Protein AF-A0A9E1YB77-F1 (afdb_monomer_lite)

Foldseek 3Di:
DPPVLVVQLPDQEAEAEAPPPDDDDPVRVVSVVVSCVSNPPPHHYHYYHD

Sequence (50 aa):
MIKGLQALAKLDCLIIDDWGLEPLTAAQRNDLMEIMDDRHEDTSTIIMSQ

pLDDT: mean 90.34, std 9.09, range [55.81, 97.0]

Radius of gyration: 10.95 Å; chains: 1; bounding box: 20×24×26 Å

Structure (mmCIF, N/CA/C/O backbone):
data_AF-A0A9E1YB77-F1
#
_entry.id   AF-A0A9E1YB77-F1
#
loop_
_atom_site.group_PDB
_atom_site.id
_atom_site.type_symbol
_atom_site.label_atom_id
_atom_site.label_alt_id
_atom_site.label_comp_id
_atom_site.label_asym_id
_atom_site.label_entity_id
_atom_site.label_seq_id
_atom_site.pdbx_PDB_ins_code
_atom_site.Cartn_x
_atom_site.Cartn_y
_atom_site.Cartn_z
_atom_site.occupancy
_atom_site.B_iso_or_equiv
_atom_site.auth_seq_id
_atom_site.auth_comp_id
_atom_site.auth_asym_id
_atom_site.auth_atom_id
_atom_site.pdbx_PDB_m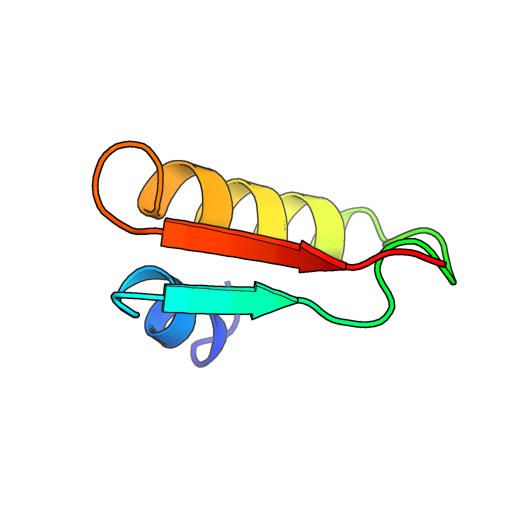odel_num
ATOM 1 N N . MET A 1 1 ? -6.790 10.093 -7.978 1.00 55.81 1 MET A N 1
ATOM 2 C CA . MET A 1 1 ? -7.639 9.058 -7.362 1.00 55.81 1 MET A CA 1
ATOM 3 C C . MET A 1 1 ? -8.943 8.763 -8.123 1.00 55.81 1 MET A C 1
ATOM 5 O O . MET A 1 1 ? -9.836 9.605 -8.209 1.00 55.81 1 MET A O 1
ATOM 9 N N . ILE A 1 2 ? -9.078 7.556 -8.682 1.00 63.78 2 ILE A N 1
ATOM 10 C CA . ILE A 1 2 ? -10.353 7.024 -9.208 1.00 63.78 2 ILE A CA 1
ATOM 11 C C . ILE A 1 2 ? -11.268 6.710 -8.011 1.00 63.78 2 ILE A C 1
ATOM 13 O O . ILE A 1 2 ? -10.815 6.099 -7.049 1.00 63.78 2 ILE A O 1
ATOM 17 N N . LYS A 1 3 ? -12.556 7.086 -8.057 1.00 61.69 3 LYS A N 1
ATOM 18 C CA . 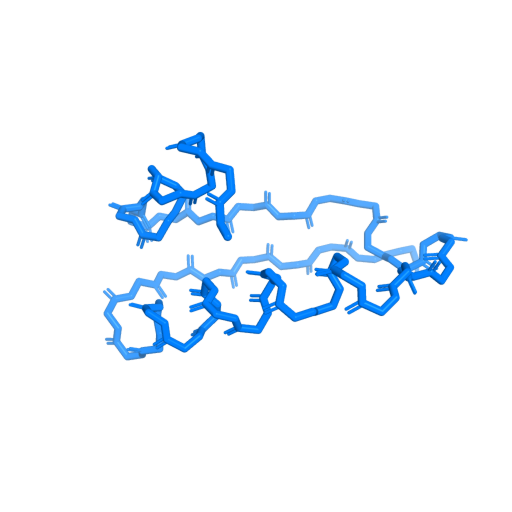LYS A 1 3 ? -13.504 7.003 -6.917 1.00 61.69 3 LYS A CA 1
ATOM 19 C C . LYS A 1 3 ? -13.563 5.646 -6.191 1.00 61.69 3 LYS A C 1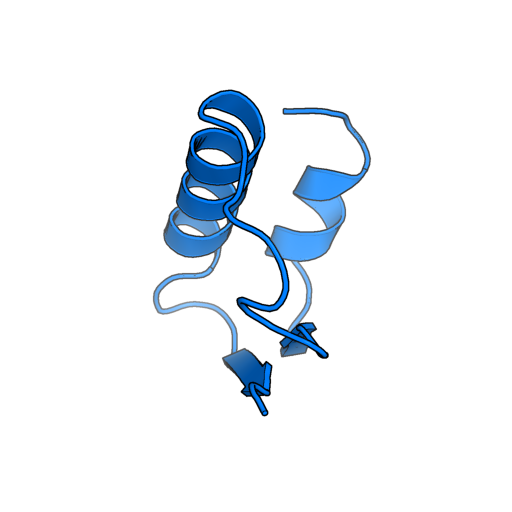
ATOM 21 O O . LYS A 1 3 ? -13.912 5.612 -5.019 1.00 61.69 3 LYS A O 1
ATOM 26 N N . GLY A 1 4 ? -13.238 4.542 -6.867 1.00 68.88 4 GLY A N 1
ATOM 27 C CA . GLY A 1 4 ? -13.204 3.206 -6.263 1.00 68.88 4 GLY A CA 1
ATOM 28 C C . GLY A 1 4 ? -12.025 2.969 -5.311 1.00 68.88 4 GLY A C 1
ATOM 29 O O . GLY A 1 4 ? -12.184 2.241 -4.339 1.00 68.88 4 GLY A O 1
ATOM 30 N N . LEU A 1 5 ? -10.870 3.611 -5.532 1.00 76.81 5 LEU A N 1
ATOM 31 C CA . LEU A 1 5 ? -9.671 3.397 -4.708 1.00 76.81 5 LEU A CA 1
ATOM 32 C C . LEU A 1 5 ? -9.817 3.975 -3.290 1.00 76.81 5 LEU A C 1
ATOM 34 O O . LEU A 1 5 ? -9.317 3.383 -2.342 1.00 76.81 5 LEU A O 1
ATOM 38 N N . GLN A 1 6 ? -10.587 5.054 -3.114 1.00 80.44 6 GLN A N 1
ATOM 39 C CA . GLN A 1 6 ? -10.875 5.630 -1.789 1.00 80.44 6 GLN A CA 1
ATOM 40 C C . GLN A 1 6 ? -11.617 4.671 -0.854 1.00 80.44 6 GLN A C 1
ATOM 42 O O . GLN A 1 6 ? -11.505 4.776 0.365 1.00 80.44 6 GLN A O 1
ATOM 47 N N . ALA A 1 7 ? -12.399 3.740 -1.407 1.00 86.06 7 ALA A N 1
ATOM 48 C CA . ALA A 1 7 ? -13.081 2.742 -0.594 1.00 86.06 7 ALA A CA 1
ATOM 49 C C . ALA A 1 7 ? -12.085 1.756 0.039 1.00 86.06 7 ALA A C 1
ATOM 51 O O . ALA A 1 7 ? -12.343 1.266 1.135 1.00 86.06 7 ALA A O 1
ATOM 52 N N . LEU A 1 8 ? -10.941 1.510 -0.613 1.00 89.38 8 LEU A N 1
ATOM 53 C CA . LEU A 1 8 ? -9.907 0.594 -0.126 1.00 89.38 8 LEU A CA 1
ATOM 54 C C . LEU A 1 8 ? -9.187 1.143 1.107 1.00 89.38 8 LEU A C 1
ATOM 56 O O . LEU A 1 8 ? -8.839 0.369 1.990 1.00 89.38 8 LEU A O 1
ATOM 60 N N . ALA A 1 9 ? -9.016 2.465 1.207 1.00 89.38 9 ALA A N 1
ATOM 61 C CA . ALA A 1 9 ? -8.390 3.101 2.367 1.00 89.38 9 ALA A CA 1
ATOM 62 C C . ALA A 1 9 ? -9.144 2.812 3.679 1.00 89.38 9 ALA A C 1
ATOM 64 O O . ALA A 1 9 ? -8.526 2.655 4.722 1.00 89.38 9 ALA A O 1
ATOM 65 N N . LYS A 1 10 ? -10.471 2.642 3.619 1.00 89.12 10 LYS A N 1
ATOM 66 C CA . LYS A 1 10 ? -11.340 2.453 4.794 1.00 89.12 10 LYS A CA 1
ATOM 67 C C . LYS A 1 10 ? -11.539 0.996 5.216 1.00 89.12 10 LYS A C 1
ATOM 69 O O . LYS A 1 10 ? -12.319 0.736 6.125 1.00 89.12 10 LYS A O 1
ATOM 74 N N . LEU A 1 11 ? -10.918 0.041 4.525 1.00 94.19 11 LEU A N 1
ATOM 75 C CA . LEU A 1 11 ? -11.039 -1.373 4.875 1.00 94.19 11 LEU A CA 1
ATOM 76 C C . LEU A 1 11 ? -10.181 -1.691 6.101 1.00 94.19 11 LEU A C 1
ATOM 78 O O . LEU A 1 11 ? -8.980 -1.427 6.082 1.00 94.19 11 LEU A O 1
ATOM 82 N N . ASP A 1 12 ? -10.757 -2.356 7.103 1.00 95.25 12 ASP A N 1
ATOM 83 C CA . ASP A 1 12 ? -10.017 -2.814 8.291 1.00 95.25 12 ASP A CA 1
ATOM 84 C C . ASP A 1 12 ? -8.812 -3.692 7.910 1.00 95.25 12 ASP A C 1
ATOM 86 O O . ASP A 1 12 ? -7.737 -3.602 8.508 1.00 95.25 12 ASP A O 1
ATOM 90 N N . CYS A 1 13 ? -8.980 -4.510 6.864 1.00 95.88 13 CYS A N 1
ATOM 91 C CA . CYS A 1 13 ? -7.937 -5.343 6.281 1.00 95.88 13 CYS A CA 1
ATOM 92 C C . CYS A 1 13 ? -7.973 -5.272 4.746 1.00 95.88 13 CYS A C 1
ATOM 94 O O . CYS A 1 13 ? -8.985 -5.612 4.130 1.00 95.88 13 CYS A O 1
ATOM 96 N N . LEU A 1 14 ? -6.864 -4.845 4.136 1.00 95.56 14 LEU A N 1
ATOM 97 C CA . LEU A 1 14 ? -6.644 -4.860 2.687 1.00 95.56 14 LEU A CA 1
ATOM 98 C C . LEU A 1 14 ? -5.644 -5.965 2.345 1.00 95.56 14 LEU A C 1
ATOM 100 O O . LEU A 1 14 ? -4.552 -6.000 2.908 1.00 95.56 14 LEU A O 1
ATOM 104 N N . ILE A 1 15 ? -6.007 -6.836 1.404 1.00 95.50 15 ILE A N 1
ATOM 105 C CA . ILE A 1 15 ? -5.138 -7.902 0.899 1.00 95.50 15 ILE A CA 1
ATOM 106 C C . ILE A 1 15 ? -4.784 -7.585 -0.552 1.00 95.50 15 ILE A C 1
ATOM 108 O O . ILE A 1 15 ? -5.676 -7.389 -1.379 1.00 95.50 15 ILE A O 1
ATOM 112 N N . ILE A 1 16 ? -3.487 -7.538 -0.843 1.00 94.19 16 ILE A N 1
ATOM 113 C CA . ILE A 1 16 ? -2.938 -7.389 -2.188 1.00 94.19 16 ILE A CA 1
ATOM 114 C C . ILE A 1 16 ? -2.220 -8.693 -2.524 1.00 94.19 16 ILE A C 1
ATOM 116 O O . ILE A 1 16 ? -1.208 -9.016 -1.903 1.00 94.19 16 ILE A O 1
ATOM 120 N N . ASP A 1 17 ? -2.776 -9.440 -3.471 1.00 94.44 17 ASP A N 1
ATOM 121 C CA . ASP A 1 17 ? -2.189 -10.677 -3.988 1.00 94.44 17 ASP A CA 1
ATOM 122 C C . ASP A 1 17 ? -1.384 -10.409 -5.267 1.00 94.44 17 ASP A C 1
ATOM 124 O O . ASP A 1 17 ? -1.583 -9.374 -5.912 1.00 94.44 17 ASP A O 1
ATOM 128 N N . ASP A 1 18 ? -0.481 -11.325 -5.623 1.00 92.81 18 ASP A N 1
ATOM 129 C CA . ASP A 1 18 ? 0.360 -11.250 -6.829 1.00 92.81 18 ASP A CA 1
ATOM 130 C C . ASP A 1 18 ? 1.169 -9.938 -6.963 1.00 92.81 18 ASP A C 1
ATOM 132 O O . ASP A 1 18 ? 1.361 -9.369 -8.048 1.00 92.81 18 ASP A O 1
ATOM 136 N N . TRP A 1 19 ? 1.675 -9.420 -5.843 1.00 93.69 19 TRP A N 1
ATOM 137 C CA . TRP A 1 19 ? 2.432 -8.175 -5.834 1.00 93.69 19 TRP A CA 1
ATOM 138 C C . TRP A 1 19 ? 3.767 -8.299 -6.578 1.00 93.69 19 TRP A C 1
ATOM 140 O O . TRP A 1 19 ? 4.585 -9.172 -6.292 1.00 93.69 19 TRP A O 1
ATOM 150 N N . GLY A 1 20 ? 4.029 -7.351 -7.482 1.00 90.31 20 GLY A N 1
ATOM 151 C CA . GLY A 1 20 ? 5.330 -7.204 -8.138 1.00 90.31 20 GLY A CA 1
ATOM 152 C C . GLY A 1 20 ? 5.555 -8.071 -9.380 1.00 90.31 20 GLY A C 1
ATOM 153 O O . GLY A 1 20 ? 6.679 -8.078 -9.879 1.00 90.31 20 GLY A O 1
ATOM 154 N N . LEU A 1 21 ? 4.524 -8.746 -9.911 1.00 92.38 21 LEU A N 1
ATOM 155 C CA . LEU A 1 21 ? 4.628 -9.491 -11.178 1.00 92.38 21 LEU A CA 1
ATOM 156 C C . LEU A 1 21 ? 5.001 -8.589 -12.365 1.00 92.38 21 LEU A C 1
ATOM 158 O O . LEU A 1 21 ? 5.808 -8.967 -13.212 1.00 92.38 21 LEU A O 1
ATOM 162 N N . GLU A 1 22 ? 4.443 -7.378 -12.405 1.00 93.44 22 GLU A N 1
ATOM 163 C CA . GLU A 1 22 ? 4.774 -6.350 -13.390 1.00 93.44 22 GLU A CA 1
ATOM 164 C C . GLU A 1 22 ? 5.086 -5.018 -12.697 1.00 93.44 22 GLU A C 1
ATOM 166 O O . GLU A 1 22 ? 4.488 -4.684 -11.666 1.00 93.44 22 GLU A O 1
ATOM 171 N N . PRO A 1 23 ? 6.013 -4.214 -13.247 1.00 92.06 23 PRO A N 1
ATOM 172 C CA . PRO A 1 23 ? 6.296 -2.901 -12.702 1.00 92.06 23 PRO A CA 1
ATOM 173 C C . PRO A 1 23 ? 5.072 -1.995 -12.848 1.00 92.06 23 PRO A C 1
ATOM 175 O O . PRO A 1 23 ? 4.569 -1.764 -13.947 1.00 92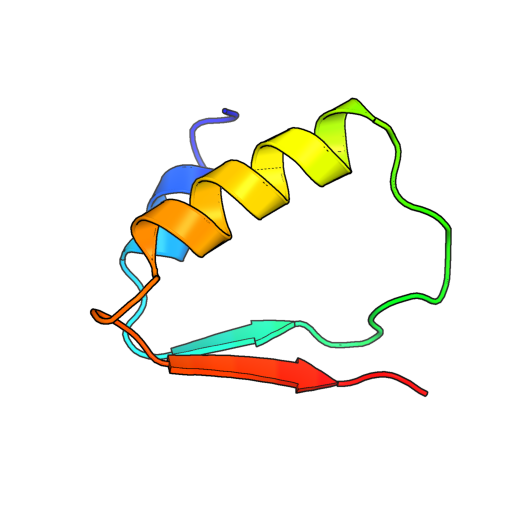.06 23 PRO A O 1
ATOM 178 N N . LEU A 1 24 ? 4.645 -1.403 -11.735 1.00 92.81 24 LEU A N 1
ATOM 179 C CA . LEU A 1 24 ? 3.579 -0.410 -11.747 1.00 92.81 24 LEU A CA 1
ATOM 180 C C . LEU A 1 24 ? 3.948 0.793 -12.625 1.00 92.81 24 LEU A C 1
ATOM 182 O O . LEU A 1 24 ? 5.095 1.256 -12.657 1.00 92.81 24 LEU A O 1
ATOM 186 N N . THR A 1 25 ? 2.954 1.372 -13.287 1.00 95.56 25 THR A N 1
ATOM 187 C CA . THR A 1 25 ? 3.100 2.689 -13.917 1.00 95.56 25 THR A CA 1
ATOM 188 C C . THR A 1 25 ? 3.302 3.773 -12.852 1.00 95.56 25 THR A C 1
ATOM 190 O O . THR A 1 25 ? 2.982 3.590 -11.677 1.00 95.56 25 THR A O 1
ATOM 193 N N . ALA A 1 26 ? 3.817 4.940 -13.248 1.00 94.56 26 ALA A N 1
ATOM 194 C CA . ALA A 1 26 ? 3.986 6.059 -12.317 1.00 94.56 26 ALA A CA 1
ATOM 195 C C . ALA A 1 26 ? 2.658 6.489 -11.665 1.00 94.56 26 ALA A C 1
ATOM 197 O O . ALA A 1 26 ? 2.633 6.775 -10.474 1.00 94.56 26 ALA A O 1
ATOM 198 N N . ALA A 1 27 ? 1.557 6.468 -12.423 1.00 92.38 27 ALA A N 1
ATOM 199 C CA . ALA A 1 27 ? 0.229 6.787 -11.907 1.00 92.38 27 ALA A CA 1
ATOM 200 C C . ALA A 1 27 ? -0.241 5.761 -10.861 1.00 92.38 27 ALA A C 1
ATOM 202 O O . ALA A 1 27 ? -0.640 6.154 -9.772 1.00 92.38 27 ALA A O 1
ATOM 203 N N . GLN A 1 28 ? -0.106 4.460 -11.149 1.00 91.25 28 GLN A N 1
ATOM 204 C CA . GLN A 1 28 ? -0.481 3.399 -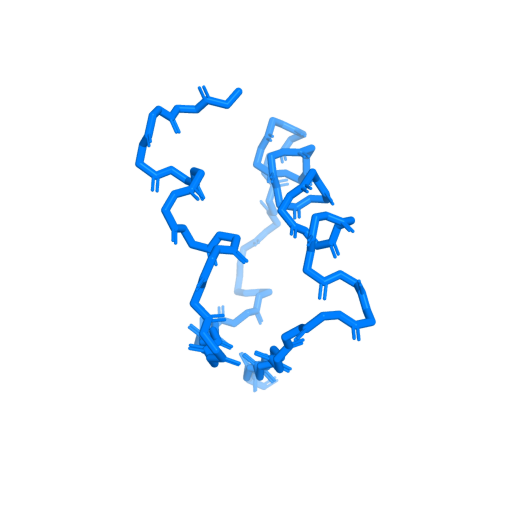10.205 1.00 91.25 28 GLN A CA 1
ATOM 205 C C . GLN A 1 28 ? 0.355 3.434 -8.921 1.00 91.25 28 GLN A C 1
ATOM 207 O O . GLN A 1 28 ? -0.186 3.207 -7.844 1.00 91.25 28 GLN A O 1
ATOM 212 N N . ARG A 1 29 ? 1.659 3.743 -9.013 1.00 92.94 29 ARG A N 1
ATOM 213 C CA . ARG A 1 29 ? 2.500 3.941 -7.821 1.00 92.94 29 ARG A CA 1
ATOM 214 C C . ARG A 1 29 ? 1.993 5.091 -6.958 1.00 92.94 29 ARG A C 1
ATOM 216 O O . ARG A 1 29 ? 1.911 4.925 -5.751 1.00 92.94 29 ARG A O 1
ATOM 223 N N . ASN A 1 30 ? 1.657 6.228 -7.566 1.00 93.88 30 ASN A N 1
ATOM 224 C CA . ASN A 1 30 ? 1.161 7.390 -6.829 1.00 93.88 30 ASN A CA 1
ATOM 225 C C . ASN A 1 30 ? -0.188 7.103 -6.163 1.00 93.88 30 ASN A C 1
ATOM 227 O O . ASN A 1 30 ? -0.342 7.391 -4.983 1.00 93.88 30 ASN A O 1
ATOM 231 N N . ASP A 1 31 ? -1.129 6.493 -6.892 1.00 92.06 31 ASP A N 1
ATOM 232 C CA . ASP A 1 31 ? -2.437 6.123 -6.341 1.00 92.06 31 ASP A CA 1
ATOM 233 C C . ASP A 1 31 ? -2.290 5.113 -5.184 1.00 92.06 31 ASP A C 1
ATOM 235 O O . ASP A 1 31 ? -2.995 5.211 -4.182 1.00 92.06 31 ASP A O 1
ATOM 239 N N . LEU A 1 32 ? -1.367 4.147 -5.289 1.00 92.38 32 LEU A N 1
ATOM 240 C CA . LEU A 1 32 ? -1.114 3.204 -4.201 1.00 92.38 32 LEU A CA 1
ATOM 241 C C . LEU A 1 32 ? -0.462 3.876 -2.991 1.00 92.38 32 LEU A C 1
ATOM 243 O O . LEU A 1 32 ? -0.863 3.582 -1.872 1.00 92.38 32 LEU A O 1
ATOM 247 N N . MET A 1 33 ? 0.521 4.755 -3.202 1.00 93.88 33 MET A N 1
ATOM 248 C CA . MET A 1 33 ? 1.150 5.510 -2.113 1.00 93.88 33 MET A CA 1
ATOM 249 C C . MET A 1 33 ? 0.119 6.357 -1.365 1.00 93.88 33 MET A C 1
ATOM 251 O O . MET A 1 33 ? 0.093 6.308 -0.144 1.00 93.88 33 MET A O 1
ATOM 255 N N . GLU A 1 34 ? -0.785 7.032 -2.083 1.00 93.62 34 GLU A N 1
ATOM 256 C CA . GLU A 1 34 ? -1.890 7.797 -1.484 1.00 93.62 34 GLU A CA 1
ATOM 257 C C . GLU A 1 34 ? -2.762 6.904 -0.581 1.00 93.62 34 GLU A C 1
ATOM 259 O O . GLU A 1 34 ? -3.048 7.262 0.557 1.00 93.62 34 GLU A O 1
ATOM 264 N N . ILE A 1 35 ? -3.116 5.692 -1.033 1.00 93.50 35 ILE A N 1
ATOM 265 C CA . ILE A 1 35 ? -3.865 4.741 -0.195 1.00 93.50 35 ILE A CA 1
ATOM 266 C C . ILE A 1 35 ? -3.033 4.253 0.995 1.00 93.50 35 ILE A C 1
ATOM 268 O O . ILE A 1 35 ? -3.582 4.062 2.075 1.00 93.50 35 ILE A O 1
ATOM 272 N N . MET A 1 36 ? -1.742 3.971 0.814 1.00 94.62 36 MET A N 1
ATOM 273 C CA . MET A 1 36 ? -0.896 3.480 1.907 1.00 94.62 36 MET A CA 1
ATOM 274 C C . MET A 1 36 ? -0.696 4.543 2.988 1.00 94.62 36 MET A C 1
ATOM 276 O O . MET A 1 36 ? -0.693 4.187 4.165 1.00 94.62 36 MET A O 1
ATOM 280 N N . ASP A 1 37 ? -0.599 5.815 2.600 1.00 94.75 37 ASP A N 1
ATOM 281 C CA . ASP A 1 37 ? -0.544 6.948 3.524 1.00 94.75 37 ASP A CA 1
ATOM 282 C C . ASP A 1 37 ? -1.857 7.073 4.312 1.00 94.75 37 ASP A C 1
ATOM 284 O O . ASP A 1 37 ? -1.820 7.141 5.538 1.00 94.75 37 ASP A O 1
ATOM 288 N N . ASP A 1 38 ? -3.016 6.996 3.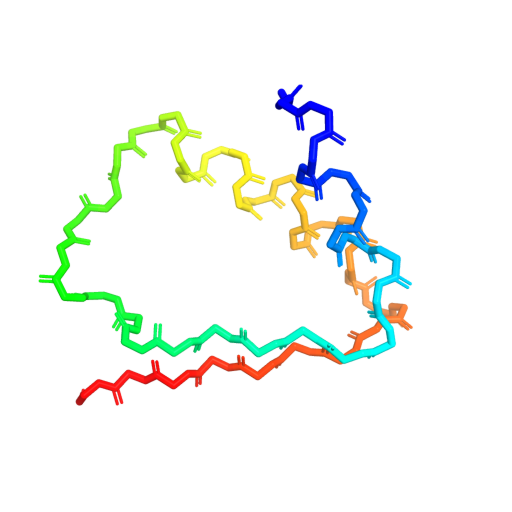643 1.00 93.25 38 ASP A N 1
ATOM 289 C CA . ASP A 1 38 ? -4.332 7.012 4.306 1.00 93.25 38 ASP A CA 1
ATOM 290 C C . ASP A 1 38 ? -4.548 5.815 5.255 1.00 93.25 38 ASP A C 1
ATOM 292 O O . ASP A 1 38 ? -5.367 5.880 6.169 1.00 93.25 38 ASP A O 1
ATOM 296 N N . ARG A 1 39 ? -3.867 4.688 5.013 1.00 94.81 39 ARG A N 1
ATOM 297 C CA . ARG A 1 39 ? -3.993 3.454 5.812 1.00 94.81 39 ARG A CA 1
ATOM 298 C C . ARG A 1 39 ? -2.988 3.362 6.950 1.00 94.81 39 ARG A C 1
ATOM 300 O O . ARG A 1 39 ? -3.134 2.477 7.799 1.00 94.81 39 ARG A O 1
ATOM 307 N N . HIS A 1 40 ? -1.956 4.199 6.932 1.00 94.56 40 HIS A N 1
ATOM 308 C CA . HIS A 1 40 ? -0.876 4.155 7.902 1.00 94.56 40 HIS A CA 1
ATOM 309 C C . HIS A 1 40 ? -1.427 4.358 9.318 1.00 94.56 40 HIS A C 1
ATOM 311 O O . HIS A 1 40 ? -2.246 5.236 9.543 1.00 94.56 40 HIS A O 1
ATOM 317 N N . GLU A 1 41 ? -1.002 3.513 10.261 1.00 92.12 41 GLU A N 1
ATOM 318 C CA . GLU A 1 41 ? -1.425 3.514 11.677 1.00 92.12 41 GLU A CA 1
ATOM 319 C C . GLU A 1 41 ? -2.912 3.202 11.963 1.00 92.12 41 GLU A C 1
ATOM 321 O O . GLU A 1 41 ? -3.224 2.823 13.092 1.00 92.12 41 GLU A O 1
ATOM 326 N N . ASP A 1 42 ? -3.797 3.235 10.962 1.00 93.56 42 ASP A N 1
ATOM 327 C CA . ASP A 1 42 ? -5.243 3.038 11.145 1.00 93.56 42 ASP A CA 1
ATOM 328 C C . ASP A 1 42 ? -5.735 1.618 10.814 1.00 93.56 42 ASP A C 1
ATOM 330 O O . ASP A 1 42 ? -6.634 1.096 11.478 1.00 93.56 42 ASP A O 1
ATOM 334 N N . THR A 1 43 ? -5.184 0.968 9.779 1.00 95.56 43 THR A N 1
ATOM 335 C CA . THR A 1 43 ? -5.716 -0.314 9.266 1.00 95.56 43 THR A CA 1
ATOM 336 C C . THR A 1 43 ? -4.626 -1.303 8.842 1.00 95.56 43 THR A C 1
ATOM 338 O O . THR A 1 43 ? -3.482 -0.941 8.572 1.00 95.56 43 THR A O 1
ATOM 341 N N . SER A 1 44 ? -4.965 -2.595 8.773 1.00 96.44 44 SER A N 1
ATOM 342 C CA . SER A 1 44 ? -3.998 -3.656 8.446 1.00 96.44 44 SER A CA 1
ATOM 343 C C . SER A 1 44 ? -3.870 -3.874 6.940 1.00 96.44 44 SER A C 1
ATOM 345 O O . SER A 1 44 ? -4.874 -3.995 6.243 1.00 96.44 44 SER A O 1
ATOM 347 N N . THR A 1 45 ? -2.652 -3.996 6.415 1.00 96.75 45 THR A N 1
ATOM 348 C CA . THR A 1 45 ? -2.421 -4.325 4.997 1.00 96.75 45 THR A CA 1
ATOM 349 C C . THR A 1 45 ? -1.565 -5.581 4.886 1.00 96.75 45 THR A C 1
ATOM 351 O O . THR A 1 45 ? -0.501 -5.661 5.496 1.00 96.75 45 THR A O 1
ATOM 354 N N . ILE A 1 46 ? -2.029 -6.561 4.111 1.00 97.00 46 ILE A N 1
ATOM 355 C CA . ILE A 1 46 ? -1.303 -7.792 3.795 1.00 97.00 46 ILE A CA 1
ATOM 356 C C . ILE A 1 46 ? -0.923 -7.739 2.322 1.00 97.00 46 ILE A C 1
ATOM 358 O O . ILE A 1 46 ? -1.777 -7.535 1.461 1.00 97.00 46 ILE A O 1
ATOM 362 N N . ILE A 1 47 ? 0.360 -7.941 2.042 1.00 95.81 47 ILE A N 1
ATOM 363 C CA . ILE A 1 47 ? 0.893 -8.003 0.684 1.00 95.81 47 ILE A CA 1
ATOM 364 C C . ILE A 1 47 ? 1.505 -9.383 0.495 1.00 95.81 47 ILE A C 1
ATOM 366 O O . ILE A 1 47 ? 2.341 -9.806 1.295 1.00 95.81 47 ILE A O 1
ATOM 370 N N . MET A 1 48 ? 1.075 -10.073 -0.554 1.00 96.81 48 MET A N 1
ATOM 371 C CA . MET A 1 48 ? 1.612 -11.360 -0.973 1.00 96.81 48 MET A CA 1
ATOM 372 C C . MET A 1 48 ? 2.331 -11.168 -2.306 1.00 96.81 48 MET A C 1
ATOM 374 O O . MET A 1 48 ? 1.771 -10.603 -3.242 1.00 96.81 48 MET A O 1
ATOM 378 N N . SER A 1 49 ? 3.585 -11.607 -2.369 1.00 93.94 49 SER A N 1
ATOM 379 C CA . SER A 1 49 ? 4.385 -11.677 -3.593 1.00 93.94 49 SER A CA 1
ATOM 380 C C . SER A 1 49 ? 4.790 -13.126 -3.853 1.00 93.94 49 SER A C 1
ATOM 382 O O . SER A 1 49 ? 4.781 -13.942 -2.927 1.00 93.94 49 SER A O 1
ATOM 384 N N . GLN A 1 50 ? 5.176 -13.426 -5.093 1.00 86.94 50 GLN A N 1
ATOM 385 C CA . GLN A 1 50 ? 5.765 -14.715 -5.460 1.00 86.94 50 GLN A CA 1
ATOM 386 C C . GLN A 1 50 ? 7.204 -14.871 -4.947 1.00 86.94 50 GLN A C 1
ATOM 388 O O . GLN A 1 50 ? 7.909 -13.840 -4.830 1.00 86.94 50 GLN A O 1
#

Secondary structure (DSSP, 8-state):
--TTHHHHHT-SEEEEEEETSSPPPHHHHHHHHHHHHHHTTTSEEEEEE-